Protein AF-A0A925MCA2-F1 (afdb_monomer)

Solvent-accessible surface area (backbone atoms only — not comparable to full-atom values): 8060 Å² total; per-residue (Å²): 139,88,82,87,74,81,83,76,77,87,78,92,49,69,67,60,53,48,52,41,37,67,71,65,62,54,88,79,90,72,65,62,87,83,43,48,66,41,45,75,72,62,70,41,80,86,87,54,85,89,63,80,70,86,78,81,82,88,81,89,85,72,88,84,66,98,76,70,56,69,69,58,51,53,49,54,54,49,48,56,54,69,68,35,96,82,39,75,80,81,77,75,75,91,77,71,93,76,84,85,85,80,82,84,92,78,80,86,79,87,130

Mean predicted aligned error: 12.02 Å

pLDDT: mean 77.66, std 19.09, range [35.09, 96.19]

Secondary structure (DSSP, 8-state):
-----------S-HHHHHHHHHTTS------HHHHHHHHHTTSS----TT--PPP---------SS---HHHHHHHHHHHHHTSTT----PPPTT-TT-------------

Radius of gyration: 19.57 Å; Cα contacts (8 Å, |Δi|>4): 34; chains: 1; bounding box: 50×53×45 Å

Sequence (111 aa):
MVLRLPVAVAGSDLGFLKEMALCGAGITILPRLSVQRELDDGRLVHILPSYVWPSAGLFLLHRGGPFVAPKIRAFLDYLRTALSPNAPARRRPAGSDRASTAGSPFETRDK

Foldseek 3Di:
DDDDDDDQDDDDDQVVVVVCVLVVSDDDDHDCVVCVVCVVVVSDDDDCVVDDDDDDDDDDDDDDDPDDDPVNVVVVVVCCQCVPPPRPDPPPPPDPVPPPDDDDPDDDDDD

Structure (mmCIF, N/CA/C/O backbone):
data_AF-A0A925MCA2-F1
#
_entry.id   AF-A0A925MCA2-F1
#
loop_
_atom_site.group_PDB
_atom_site.id
_atom_site.type_symbol
_atom_site.label_atom_id
_atom_site.label_alt_id
_atom_site.label_comp_id
_atom_site.label_asym_id
_atom_site.label_entity_id
_atom_site.label_seq_id
_atom_site.pdbx_PDB_ins_code
_atom_site.Cartn_x
_atom_site.Cartn_y
_atom_site.Cartn_z
_atom_site.occupancy
_atom_site.B_iso_or_equiv
_atom_site.auth_seq_id
_atom_site.auth_comp_id
_atom_site.auth_asym_id
_atom_site.auth_atom_id
_atom_site.pdbx_PDB_model_num
ATOM 1 N N . MET A 1 1 ? 26.219 -10.546 -1.463 1.00 59.09 1 MET A N 1
ATOM 2 C CA . MET A 1 1 ? 26.484 -9.613 -2.578 1.00 59.09 1 MET A CA 1
ATOM 3 C C . MET A 1 1 ? 25.658 -8.361 -2.336 1.00 59.09 1 MET A C 1
ATOM 5 O O . MET A 1 1 ? 24.447 -8.478 -2.221 1.00 59.09 1 MET A O 1
ATOM 9 N N . VAL A 1 2 ? 26.296 -7.206 -2.144 1.00 66.56 2 VAL A N 1
ATOM 10 C CA . VAL A 1 2 ? 25.606 -5.926 -1.908 1.00 66.56 2 VAL A CA 1
ATOM 11 C C . VAL A 1 2 ? 25.593 -5.165 -3.229 1.00 66.56 2 VAL A C 1
ATOM 13 O O . VAL A 1 2 ? 26.657 -4.909 -3.786 1.00 66.56 2 VAL A O 1
ATOM 16 N N . LEU A 1 3 ? 24.408 -4.835 -3.742 1.00 79.25 3 LEU A N 1
ATOM 17 C CA . LEU A 1 3 ? 24.257 -4.022 -4.947 1.00 79.25 3 LEU A CA 1
ATOM 18 C C . LEU A 1 3 ? 24.068 -2.556 -4.530 1.00 79.25 3 LEU A C 1
ATOM 20 O O . LEU A 1 3 ? 23.110 -2.226 -3.834 1.00 79.25 3 LEU A O 1
ATOM 24 N N . ARG A 1 4 ? 24.988 -1.674 -4.931 1.00 76.12 4 ARG A N 1
ATOM 25 C CA . ARG A 1 4 ? 24.846 -0.219 -4.767 1.00 76.12 4 ARG A CA 1
ATOM 26 C C . ARG A 1 4 ? 24.133 0.338 -5.994 1.00 76.12 4 ARG A C 1
ATOM 28 O O . ARG A 1 4 ? 24.746 0.475 -7.046 1.00 76.12 4 ARG A O 1
ATOM 35 N N . LEU A 1 5 ? 22.849 0.649 -5.851 1.00 79.00 5 LEU A N 1
ATOM 36 C CA . LEU A 1 5 ? 22.085 1.357 -6.876 1.00 79.00 5 LEU A CA 1
ATOM 37 C C . LEU A 1 5 ? 22.166 2.873 -6.620 1.00 79.00 5 LEU A C 1
ATOM 39 O O . LEU A 1 5 ? 22.019 3.289 -5.467 1.00 79.00 5 LEU A O 1
ATOM 43 N N . PRO A 1 6 ? 22.414 3.705 -7.647 1.00 80.75 6 PRO A N 1
ATOM 44 C CA . PRO A 1 6 ? 22.304 5.151 -7.509 1.00 80.75 6 PRO A CA 1
ATOM 45 C C . PRO A 1 6 ? 20.842 5.539 -7.256 1.00 80.75 6 PRO A C 1
ATOM 47 O O . PRO A 1 6 ? 19.925 4.971 -7.851 1.00 80.75 6 PRO A O 1
ATOM 50 N N . VAL A 1 7 ? 20.618 6.513 -6.372 1.00 81.62 7 VAL A N 1
ATOM 51 C CA . VAL A 1 7 ? 19.280 7.079 -6.161 1.00 81.62 7 VAL A CA 1
ATOM 52 C C . VAL A 1 7 ? 18.934 7.918 -7.386 1.00 81.62 7 VAL A C 1
ATOM 54 O O . VAL A 1 7 ? 19.531 8.970 -7.594 1.00 81.62 7 VAL A O 1
ATOM 57 N N . ALA A 1 8 ? 17.990 7.444 -8.197 1.00 85.38 8 ALA A N 1
ATOM 58 C CA . ALA A 1 8 ? 17.530 8.178 -9.374 1.00 85.38 8 ALA A CA 1
ATOM 59 C C . ALA A 1 8 ? 16.629 9.362 -8.990 1.00 85.38 8 ALA A C 1
ATOM 61 O O . ALA A 1 8 ? 16.741 10.442 -9.563 1.00 85.38 8 ALA A O 1
ATOM 62 N N . VAL A 1 9 ? 15.740 9.163 -8.010 1.00 88.25 9 VAL A N 1
ATOM 63 C CA . VAL A 1 9 ? 14.758 10.156 -7.559 1.00 88.25 9 VAL A CA 1
ATOM 64 C C . VAL A 1 9 ? 14.506 9.986 -6.060 1.00 88.25 9 VAL A C 1
ATOM 66 O O . VAL A 1 9 ? 14.454 8.859 -5.567 1.00 88.25 9 VAL A O 1
ATOM 69 N N . ALA A 1 10 ? 14.318 11.093 -5.338 1.00 88.50 10 ALA A N 1
ATOM 70 C CA . ALA A 1 10 ? 13.929 11.100 -3.930 1.00 88.50 10 ALA A CA 1
ATOM 71 C C . ALA A 1 10 ? 12.707 12.004 -3.716 1.00 88.50 10 ALA A C 1
ATOM 73 O O . ALA A 1 10 ? 12.626 13.091 -4.283 1.00 88.50 10 ALA A O 1
ATOM 74 N N . GLY A 1 11 ? 11.763 11.556 -2.889 1.00 88.56 11 GLY A N 1
ATOM 75 C CA . GLY A 1 11 ? 10.553 12.298 -2.543 1.00 88.56 11 GLY A CA 1
ATOM 76 C C . GLY A 1 11 ? 9.843 11.667 -1.348 1.00 88.56 11 GLY A C 1
ATOM 77 O O . GLY A 1 11 ? 10.052 10.492 -1.050 1.00 88.56 11 GLY A O 1
ATOM 78 N N . SER A 1 12 ? 9.030 12.454 -0.645 1.00 88.62 12 SER A N 1
ATOM 79 C CA . SER A 1 12 ? 8.272 12.014 0.537 1.00 88.62 12 SER A CA 1
ATOM 80 C C . SER A 1 12 ? 6.813 11.661 0.236 1.00 88.62 12 SER A C 1
ATOM 82 O O . SER A 1 12 ? 6.137 11.093 1.091 1.00 88.62 12 SER A O 1
ATOM 84 N N . ASP A 1 13 ? 6.327 11.984 -0.963 1.00 93.25 13 ASP A N 1
ATOM 85 C CA . ASP A 1 13 ? 4.962 11.695 -1.387 1.00 93.25 13 ASP A CA 1
ATOM 86 C C . ASP A 1 13 ? 4.873 10.367 -2.153 1.00 93.25 13 ASP A C 1
ATOM 88 O O . ASP A 1 13 ? 5.646 10.092 -3.075 1.00 93.25 13 ASP A O 1
ATOM 92 N N . LEU A 1 14 ? 3.893 9.541 -1.783 1.00 92.56 14 LEU A N 1
ATOM 93 C CA . LEU A 1 14 ? 3.679 8.226 -2.389 1.00 92.56 14 LEU A CA 1
ATOM 94 C C . LEU A 1 14 ? 3.180 8.330 -3.835 1.00 92.56 14 LEU A C 1
ATOM 96 O O . LEU A 1 14 ? 3.538 7.493 -4.662 1.00 92.56 14 LEU A O 1
ATOM 100 N N . GLY A 1 15 ? 2.348 9.332 -4.137 1.00 94.19 15 GLY A N 1
ATOM 101 C CA . GLY A 1 15 ? 1.821 9.562 -5.480 1.00 94.19 15 GLY A CA 1
ATOM 102 C C . GLY A 1 15 ? 2.937 9.931 -6.448 1.00 94.19 15 GLY A C 1
ATOM 103 O O . GLY A 1 15 ? 3.077 9.301 -7.492 1.00 94.19 15 GLY A O 1
ATOM 104 N N . PHE A 1 16 ? 3.795 10.866 -6.047 1.00 95.38 16 PHE A N 1
ATOM 105 C CA . PHE A 1 16 ? 4.993 11.242 -6.784 1.00 95.38 16 PHE A CA 1
ATOM 106 C C . PHE A 1 16 ? 5.889 10.031 -7.069 1.00 95.38 16 PHE A C 1
ATOM 108 O O . PHE A 1 16 ? 6.212 9.763 -8.224 1.00 95.38 16 PHE A O 1
ATOM 115 N N . LEU A 1 17 ? 6.241 9.247 -6.044 1.00 94.88 17 LEU A N 1
ATOM 116 C CA . LEU A 1 17 ? 7.082 8.059 -6.226 1.00 94.88 17 LEU A CA 1
ATOM 117 C C . LEU A 1 17 ? 6.441 7.013 -7.152 1.00 94.88 17 LEU A C 1
ATOM 119 O O . LEU A 1 17 ? 7.155 6.363 -7.918 1.00 94.88 17 LEU A O 1
ATOM 123 N N . LYS A 1 18 ? 5.112 6.859 -7.109 1.00 95.56 18 LYS A N 1
ATOM 124 C CA . LYS A 1 18 ? 4.373 5.985 -8.028 1.00 95.56 18 LYS A CA 1
ATOM 125 C C . LYS A 1 18 ? 4.496 6.460 -9.473 1.00 95.56 18 LYS A C 1
ATOM 127 O O . LYS A 1 18 ? 4.839 5.655 -10.334 1.00 95.56 18 LYS A O 1
ATOM 132 N N . GLU A 1 19 ? 4.241 7.738 -9.739 1.00 95.69 19 GLU A N 1
ATOM 133 C CA . GLU A 1 19 ? 4.341 8.289 -11.095 1.00 95.69 19 GLU A CA 1
ATOM 134 C C . GLU A 1 19 ? 5.768 8.174 -11.641 1.00 95.69 19 GLU A C 1
ATOM 136 O O . GLU A 1 19 ? 5.960 7.769 -12.783 1.00 95.69 19 GLU A O 1
ATOM 141 N N . MET A 1 20 ? 6.789 8.403 -10.812 1.00 95.44 20 MET A N 1
ATOM 142 C CA . MET A 1 20 ? 8.181 8.212 -11.230 1.00 95.44 20 MET A CA 1
ATOM 143 C C . MET A 1 20 ? 8.490 6.754 -11.596 1.00 95.44 20 MET A C 1
ATOM 145 O O . MET A 1 20 ? 9.172 6.505 -12.591 1.00 95.44 20 MET A O 1
ATOM 149 N N . ALA A 1 21 ? 7.958 5.782 -10.848 1.00 94.69 21 ALA A N 1
ATOM 150 C CA . ALA A 1 21 ? 8.087 4.368 -11.201 1.00 94.69 21 ALA A CA 1
ATOM 151 C C . ALA A 1 21 ? 7.356 4.030 -12.512 1.00 94.69 21 ALA A C 1
ATOM 153 O O . ALA A 1 21 ? 7.899 3.311 -13.348 1.00 94.69 21 ALA A O 1
ATOM 154 N N . LEU A 1 22 ? 6.164 4.593 -12.730 1.00 95.69 22 LEU A N 1
ATOM 155 C CA . LEU A 1 22 ? 5.395 4.427 -13.969 1.00 95.69 22 LEU A CA 1
ATOM 156 C C . LEU A 1 22 ? 6.088 5.050 -15.189 1.00 95.69 22 LEU A C 1
ATOM 158 O O . LEU A 1 22 ? 5.974 4.519 -16.290 1.00 95.69 22 LEU A O 1
ATOM 162 N N . CYS A 1 23 ? 6.836 6.137 -14.993 1.00 95.31 23 CYS A N 1
ATOM 163 C CA . CYS A 1 23 ? 7.682 6.756 -16.013 1.00 95.31 23 CYS A CA 1
ATOM 164 C C . CYS A 1 23 ? 8.998 5.996 -16.262 1.00 95.31 23 CYS A C 1
ATOM 166 O O . CYS A 1 23 ? 9.806 6.433 -17.079 1.00 95.31 23 CYS A O 1
ATOM 168 N N . GLY A 1 24 ? 9.249 4.885 -15.562 1.00 92.69 24 GLY A N 1
ATOM 169 C CA . GLY A 1 24 ? 10.464 4.088 -15.728 1.00 92.69 24 GLY A CA 1
ATOM 170 C C . GLY A 1 24 ? 11.706 4.683 -15.060 1.00 92.69 24 GLY A C 1
ATOM 171 O O . GLY A 1 24 ? 12.820 4.280 -15.385 1.00 92.69 24 GLY A O 1
ATOM 172 N N . ALA A 1 25 ? 11.548 5.609 -14.108 1.00 92.19 25 ALA A N 1
ATOM 173 C CA . ALA A 1 25 ? 12.678 6.228 -13.411 1.00 92.19 25 ALA A CA 1
ATOM 174 C C . ALA A 1 25 ? 13.396 5.280 -12.427 1.00 92.19 25 ALA A C 1
ATOM 176 O O . ALA A 1 25 ? 14.434 5.642 -11.875 1.00 92.19 25 ALA A O 1
ATOM 177 N N . GLY A 1 26 ? 12.859 4.077 -12.187 1.00 91.00 26 GLY A N 1
ATOM 178 C CA . GLY A 1 26 ? 13.505 3.041 -11.385 1.00 91.00 26 GLY A CA 1
ATOM 179 C C . GLY A 1 26 ? 12.535 2.198 -10.561 1.00 91.00 26 GLY A C 1
ATOM 180 O O . GLY A 1 26 ? 11.381 1.992 -10.929 1.00 91.00 26 GLY A O 1
ATOM 181 N N . ILE A 1 27 ? 13.037 1.698 -9.431 1.00 92.31 27 ILE A N 1
ATOM 182 C CA . ILE A 1 27 ? 12.325 0.828 -8.488 1.00 92.31 27 ILE A CA 1
ATOM 183 C C . ILE A 1 27 ? 11.962 1.648 -7.250 1.00 92.31 27 ILE A C 1
ATOM 185 O O . ILE A 1 27 ? 12.781 2.423 -6.759 1.00 92.31 27 ILE A O 1
ATOM 189 N N . THR A 1 28 ? 10.762 1.443 -6.711 1.00 92.38 28 THR A N 1
ATOM 190 C CA . THR A 1 28 ? 10.297 2.113 -5.492 1.00 92.38 28 THR A CA 1
ATOM 191 C C . THR A 1 28 ? 9.587 1.142 -4.552 1.00 92.38 28 THR A C 1
ATOM 193 O O . THR A 1 28 ? 9.205 0.038 -4.944 1.00 92.38 28 THR A O 1
ATOM 196 N N . ILE A 1 29 ? 9.411 1.560 -3.302 1.00 90.38 29 ILE A N 1
ATOM 197 C CA . ILE A 1 29 ? 8.701 0.814 -2.265 1.00 90.38 29 ILE A CA 1
ATOM 198 C C . ILE A 1 29 ? 7.434 1.588 -1.944 1.00 90.38 29 ILE A C 1
ATOM 200 O O . ILE A 1 29 ? 7.491 2.727 -1.485 1.00 90.38 29 ILE A O 1
ATOM 204 N N . LEU A 1 30 ? 6.286 0.962 -2.189 1.00 90.31 30 LEU A N 1
ATOM 205 C CA . LEU A 1 30 ? 4.977 1.571 -1.991 1.00 90.31 30 LEU A CA 1
ATOM 206 C C . LEU A 1 30 ? 4.042 0.592 -1.273 1.00 9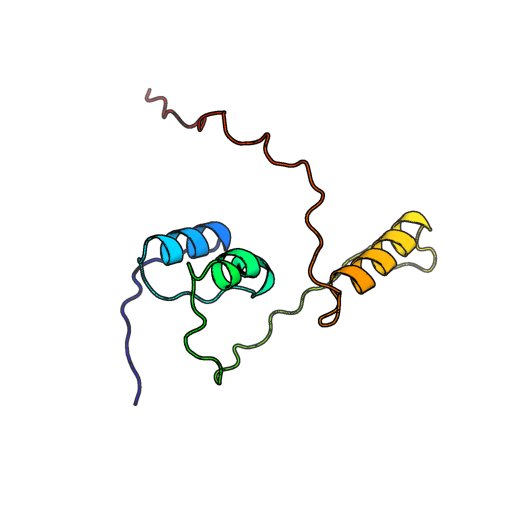0.31 30 LEU A C 1
ATOM 208 O O . LEU A 1 30 ? 4.131 -0.620 -1.502 1.00 90.31 30 LEU A O 1
ATOM 212 N N . PRO A 1 31 ? 3.119 1.082 -0.426 1.00 89.25 31 PRO A N 1
ATOM 213 C CA . PRO A 1 31 ? 2.058 0.249 0.120 1.00 89.25 31 PRO A CA 1
ATOM 214 C C . PRO A 1 31 ? 1.238 -0.385 -1.006 1.00 89.25 31 PRO A C 1
ATOM 216 O O . PRO A 1 31 ? 0.791 0.300 -1.921 1.00 89.25 31 PRO A O 1
ATOM 219 N N . ARG A 1 32 ? 0.962 -1.689 -0.919 1.00 87.31 32 ARG A N 1
ATOM 220 C CA . ARG A 1 32 ? 0.232 -2.412 -1.977 1.00 87.31 32 ARG A CA 1
ATOM 221 C C . ARG A 1 32 ? -1.116 -1.771 -2.331 1.00 87.31 32 ARG A C 1
ATOM 223 O O . ARG A 1 32 ? -1.481 -1.703 -3.499 1.00 87.31 32 ARG A O 1
ATOM 230 N N . LEU A 1 33 ? -1.819 -1.246 -1.328 1.00 85.56 33 LEU A N 1
ATOM 231 C CA . LEU A 1 33 ? -3.099 -0.550 -1.492 1.00 85.56 33 LEU A CA 1
ATOM 232 C C . LEU A 1 33 ? -3.028 0.671 -2.423 1.00 85.56 33 LEU A C 1
ATOM 234 O O . LEU A 1 33 ? -4.034 0.985 -3.051 1.00 85.56 33 LEU A O 1
ATOM 238 N N . SER A 1 34 ? -1.882 1.354 -2.531 1.00 89.44 34 SER A N 1
ATOM 239 C CA . SER A 1 34 ? -1.753 2.550 -3.377 1.00 89.44 34 SER A CA 1
ATOM 240 C C . SER A 1 34 ? -1.423 2.244 -4.839 1.00 89.44 34 SER A C 1
ATOM 242 O O . SER A 1 34 ? -1.515 3.149 -5.666 1.00 89.44 34 SER A O 1
ATOM 244 N N . VAL A 1 35 ? -1.043 1.000 -5.155 1.00 93.19 35 VAL A N 1
ATOM 245 C CA . VAL A 1 35 ? -0.598 0.571 -6.496 1.00 93.19 35 VAL A CA 1
ATOM 246 C C . VAL A 1 35 ? -1.330 -0.663 -7.025 1.00 93.19 35 VAL A C 1
ATOM 248 O O . VAL A 1 35 ? -0.949 -1.211 -8.055 1.00 93.19 35 VAL A O 1
ATOM 251 N N . GLN A 1 36 ? -2.363 -1.142 -6.322 1.00 91.19 36 GLN A N 1
ATOM 252 C CA . GLN A 1 36 ? -3.055 -2.383 -6.683 1.00 91.19 36 GLN A CA 1
ATOM 253 C C . GLN A 1 36 ? -3.590 -2.337 -8.119 1.00 91.19 36 GLN A C 1
ATOM 255 O O . GLN A 1 36 ? -3.434 -3.306 -8.849 1.00 91.19 36 GLN A O 1
ATOM 260 N N . ARG A 1 37 ? -4.122 -1.187 -8.552 1.00 91.44 37 ARG A N 1
ATOM 261 C CA . ARG A 1 37 ? -4.602 -0.997 -9.924 1.00 91.44 37 ARG A CA 1
ATOM 262 C C . ARG A 1 37 ? -3.481 -1.165 -10.945 1.00 91.44 37 ARG A C 1
ATOM 264 O O . ARG A 1 37 ? -3.647 -1.858 -11.934 1.00 91.44 37 ARG A O 1
ATOM 271 N N . GLU A 1 38 ? -2.347 -0.517 -10.725 1.00 95.00 38 GLU A N 1
ATOM 272 C CA . GLU A 1 38 ? -1.219 -0.565 -11.647 1.00 95.00 38 GLU A CA 1
ATOM 273 C C . GLU A 1 38 ? -0.565 -1.953 -11.689 1.00 95.00 38 GLU A C 1
ATOM 275 O O . GLU A 1 38 ? -0.026 -2.328 -12.727 1.00 95.00 38 GLU A O 1
ATOM 280 N N . LEU A 1 39 ? -0.642 -2.718 -10.593 1.00 94.00 39 LEU A N 1
ATOM 281 C CA . LEU A 1 39 ? -0.270 -4.134 -10.566 1.00 94.00 39 LEU A CA 1
ATOM 282 C C . LEU A 1 39 ? -1.258 -4.994 -11.370 1.00 94.00 39 LEU A C 1
ATOM 284 O O . LEU A 1 39 ? -0.820 -5.841 -12.144 1.00 94.00 39 LEU A O 1
ATOM 288 N N . ASP A 1 40 ? -2.565 -4.770 -11.209 1.00 94.06 40 ASP A N 1
ATOM 289 C CA . ASP A 1 40 ? -3.615 -5.504 -11.931 1.00 94.06 40 ASP A CA 1
ATOM 290 C C . ASP A 1 40 ? -3.554 -5.232 -13.444 1.00 94.06 40 ASP A C 1
ATOM 292 O O . ASP A 1 40 ? -3.671 -6.152 -14.251 1.00 94.06 40 ASP A O 1
ATOM 296 N N . ASP A 1 41 ? -3.300 -3.976 -13.825 1.00 94.75 41 ASP A N 1
ATOM 297 C CA . ASP A 1 41 ? -3.148 -3.530 -15.214 1.00 94.75 41 ASP A CA 1
ATOM 298 C C . ASP A 1 41 ? -1.767 -3.906 -15.810 1.00 94.75 41 ASP A C 1
ATOM 300 O O . ASP A 1 41 ? -1.500 -3.626 -16.979 1.00 94.75 41 ASP A O 1
ATOM 304 N N . GLY A 1 42 ? -0.854 -4.487 -15.018 1.00 94.19 42 GLY A N 1
ATOM 305 C CA . GLY A 1 42 ? 0.500 -4.878 -15.443 1.00 94.19 42 GLY A CA 1
ATOM 306 C C . GLY A 1 42 ? 1.464 -3.714 -15.715 1.00 94.19 42 GLY A C 1
ATOM 307 O O . GLY A 1 42 ? 2.558 -3.922 -16.236 1.00 94.19 42 GLY A O 1
ATOM 308 N N . ARG A 1 43 ? 1.081 -2.483 -15.360 1.00 95.88 43 ARG A N 1
ATOM 309 C CA . ARG A 1 43 ? 1.911 -1.272 -15.499 1.00 95.88 43 ARG A CA 1
ATOM 310 C C . ARG A 1 43 ? 3.026 -1.207 -14.458 1.00 95.88 43 ARG A C 1
ATOM 312 O O . ARG A 1 43 ? 4.046 -0.569 -14.693 1.00 95.88 43 ARG A O 1
ATOM 319 N N . LEU A 1 44 ? 2.819 -1.845 -13.309 1.00 96.19 44 LEU A N 1
ATOM 320 C CA . LEU A 1 44 ? 3.834 -2.083 -12.290 1.00 96.19 44 LEU A CA 1
ATOM 321 C C . LEU A 1 44 ? 3.962 -3.583 -12.039 1.00 96.19 44 LEU A C 1
ATOM 323 O O . LEU A 1 44 ? 3.003 -4.339 -12.175 1.00 96.19 44 LEU A O 1
ATOM 327 N N . VAL A 1 45 ? 5.153 -4.007 -11.619 1.00 94.81 45 VAL A N 1
ATOM 328 C CA . VAL A 1 45 ? 5.451 -5.405 -11.292 1.00 94.81 45 VAL A CA 1
ATOM 329 C C . VAL A 1 45 ? 6.119 -5.473 -9.923 1.00 94.81 45 VAL A C 1
ATOM 331 O O . VAL A 1 45 ? 6.971 -4.653 -9.587 1.00 94.81 45 VAL A O 1
ATOM 334 N N . HIS A 1 46 ? 5.739 -6.465 -9.116 1.00 92.50 46 HIS A N 1
ATOM 335 C CA . HIS A 1 46 ? 6.359 -6.715 -7.818 1.00 92.50 46 HIS A CA 1
ATOM 336 C C . HIS A 1 46 ? 7.624 -7.571 -7.979 1.00 92.50 46 HIS A C 1
ATOM 338 O O . HIS A 1 46 ? 7.538 -8.768 -8.242 1.00 92.50 46 HIS A O 1
ATOM 344 N N . ILE A 1 47 ? 8.800 -6.959 -7.820 1.00 90.44 47 ILE A N 1
ATOM 345 C CA . ILE A 1 47 ? 10.075 -7.554 -8.262 1.00 90.44 47 ILE A CA 1
ATOM 346 C C . ILE A 1 47 ? 10.898 -8.285 -7.187 1.00 90.44 47 ILE A C 1
ATOM 348 O O . ILE A 1 47 ? 11.939 -8.849 -7.504 1.00 90.44 47 ILE A O 1
ATOM 352 N N . LEU A 1 48 ? 10.463 -8.324 -5.929 1.00 89.19 48 LEU A N 1
ATOM 353 C CA . LEU A 1 48 ? 11.149 -9.060 -4.856 1.00 89.19 48 LEU A CA 1
ATOM 354 C C . LEU A 1 48 ? 10.123 -9.729 -3.929 1.00 89.19 48 LEU A C 1
ATOM 356 O O . LEU A 1 48 ? 10.040 -9.388 -2.752 1.00 89.19 48 LEU A O 1
ATOM 360 N N . PRO A 1 49 ? 9.324 -10.688 -4.428 1.00 85.44 49 PRO A N 1
ATOM 361 C CA . PRO A 1 49 ? 8.186 -11.224 -3.683 1.00 85.44 49 PRO A CA 1
ATOM 362 C C . PRO A 1 49 ? 8.567 -11.939 -2.382 1.00 85.44 49 PRO A C 1
ATOM 364 O O . PRO A 1 49 ? 7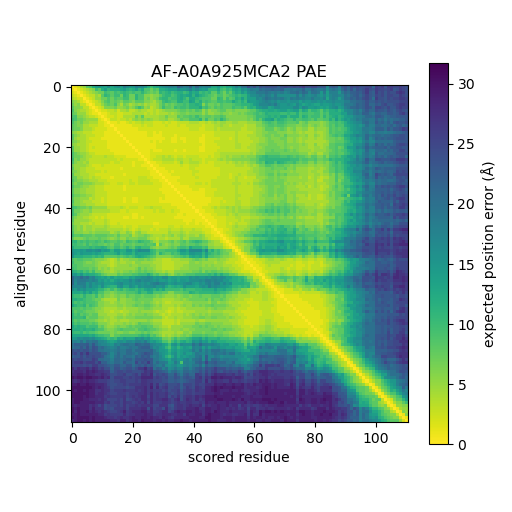.761 -11.991 -1.459 1.00 85.44 49 PRO A O 1
ATOM 367 N N . SER A 1 50 ? 9.788 -12.471 -2.296 1.00 87.19 50 SER A N 1
ATOM 368 C CA . SER A 1 50 ? 10.307 -13.148 -1.102 1.00 87.19 50 SER A CA 1
ATOM 369 C C . SER A 1 50 ? 10.881 -12.190 -0.055 1.00 87.19 50 SER A C 1
ATOM 371 O O . SER A 1 50 ? 11.197 -12.622 1.051 1.00 87.19 50 SER A O 1
ATOM 373 N N . TYR A 1 51 ? 11.053 -10.910 -0.391 1.00 84.88 51 TYR A N 1
ATOM 374 C CA . TYR A 1 51 ? 11.608 -9.918 0.516 1.00 84.88 51 TYR A CA 1
ATOM 375 C C . TYR A 1 51 ? 10.486 -9.118 1.174 1.00 84.88 51 TYR A C 1
ATOM 377 O O . TYR A 1 51 ? 9.724 -8.417 0.511 1.00 84.88 51 TYR A O 1
ATOM 385 N N . VAL A 1 52 ? 10.391 -9.220 2.499 1.00 76.50 52 VAL A N 1
ATOM 386 C CA . VAL A 1 52 ? 9.372 -8.515 3.277 1.00 76.50 52 VAL A CA 1
ATOM 387 C C . VAL A 1 52 ? 9.981 -7.241 3.844 1.00 76.50 52 VAL A C 1
ATOM 389 O O . VAL A 1 52 ? 10.840 -7.286 4.724 1.00 76.50 52 VAL A O 1
ATOM 392 N N . TRP A 1 53 ? 9.520 -6.097 3.343 1.00 80.12 53 TRP A N 1
ATOM 393 C CA . TRP A 1 53 ? 9.813 -4.811 3.968 1.00 80.12 53 TRP A CA 1
ATOM 394 C C . TRP A 1 53 ? 9.108 -4.729 5.331 1.00 80.12 53 TRP A C 1
ATOM 396 O O . TRP A 1 53 ? 7.983 -5.231 5.438 1.00 80.12 53 TRP A O 1
ATOM 406 N N . PRO A 1 54 ? 9.699 -4.093 6.365 1.00 79.69 54 PRO A N 1
ATOM 407 C CA . PRO A 1 54 ? 9.007 -3.861 7.630 1.00 79.69 54 PRO A CA 1
ATOM 408 C C . PRO A 1 54 ? 7.617 -3.269 7.382 1.00 79.69 54 PRO A C 1
ATOM 410 O O . PRO A 1 54 ? 7.481 -2.240 6.716 1.00 79.69 54 PRO A O 1
ATOM 413 N N . SER A 1 55 ? 6.574 -3.951 7.859 1.00 69.50 55 SER A N 1
ATOM 414 C CA . SER A 1 55 ? 5.201 -3.571 7.538 1.00 69.50 55 SER A CA 1
ATOM 415 C C . SER A 1 55 ? 4.867 -2.212 8.151 1.00 69.50 55 SER A C 1
ATOM 417 O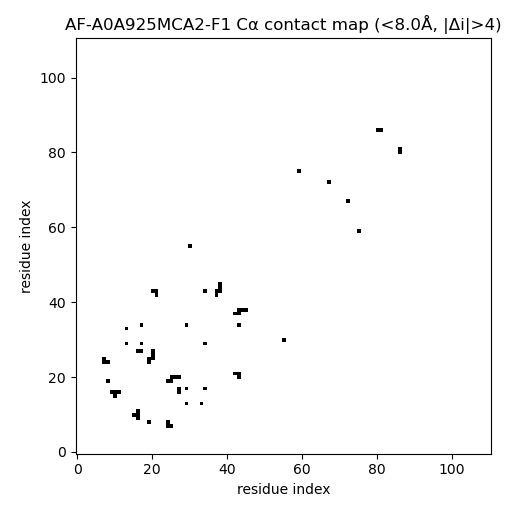 O . SER A 1 55 ? 4.910 -2.056 9.373 1.00 69.50 55 SER A O 1
ATOM 419 N N . ALA A 1 56 ? 4.461 -1.253 7.322 1.00 71.94 56 ALA A N 1
ATOM 420 C CA . ALA A 1 56 ? 3.779 -0.061 7.805 1.00 71.94 56 ALA A CA 1
ATOM 421 C C . ALA A 1 56 ? 2.334 -0.442 8.170 1.00 71.94 56 ALA A C 1
ATOM 423 O O . ALA A 1 56 ? 1.554 -0.839 7.304 1.00 71.94 56 ALA A O 1
ATOM 424 N N . GLY A 1 57 ? 1.983 -0.374 9.456 1.00 78.62 57 GLY A N 1
ATOM 425 C CA . GLY A 1 57 ? 0.614 -0.628 9.906 1.00 78.62 57 GLY A CA 1
ATOM 426 C C . GLY A 1 57 ? -0.337 0.496 9.481 1.00 78.62 57 GLY A C 1
ATOM 427 O O . GLY A 1 57 ? 0.007 1.673 9.587 1.00 78.62 57 GLY A O 1
ATOM 428 N N . LEU A 1 58 ? -1.542 0.141 9.024 1.00 82.38 58 LEU A N 1
ATOM 429 C CA . LEU A 1 58 ? -2.638 1.090 8.815 1.00 82.38 58 LEU A CA 1
ATOM 430 C C . LEU A 1 58 ? -3.509 1.128 10.072 1.00 82.38 58 LEU A C 1
ATOM 432 O O . LEU A 1 58 ? -4.116 0.122 10.440 1.00 82.38 58 LEU A O 1
ATOM 436 N N . PHE A 1 59 ? -3.589 2.290 10.717 1.00 86.00 59 PHE A N 1
ATOM 437 C CA . PHE A 1 59 ? -4.309 2.459 11.977 1.00 86.00 59 PHE A CA 1
ATOM 438 C C . PHE A 1 59 ? -5.504 3.396 11.818 1.00 86.00 59 PHE A C 1
ATOM 440 O O . PHE A 1 59 ? -5.422 4.442 11.177 1.00 86.00 59 PHE A O 1
ATOM 447 N N . LEU A 1 60 ? -6.616 3.027 12.450 1.00 87.50 60 LEU A N 1
ATOM 448 C CA . LEU A 1 60 ? -7.801 3.868 12.581 1.00 87.50 60 LEU A CA 1
ATOM 449 C C . LEU A 1 60 ? -7.729 4.586 13.924 1.00 87.50 60 LEU A C 1
ATOM 451 O O . LEU A 1 60 ? -7.854 3.954 14.971 1.00 87.50 60 LEU A O 1
ATOM 455 N N . LEU A 1 61 ? -7.524 5.901 13.889 1.00 90.38 61 LEU A N 1
ATOM 456 C CA . LEU A 1 61 ? -7.440 6.727 15.088 1.00 90.38 61 LEU A CA 1
ATOM 457 C C . LEU A 1 61 ? -8.742 7.498 15.287 1.00 90.38 61 LEU A C 1
ATOM 459 O O . LEU A 1 61 ? -9.246 8.159 14.381 1.00 90.38 61 LEU A O 1
ATOM 463 N N . HIS A 1 62 ? -9.274 7.429 16.500 1.00 87.06 62 HIS A N 1
ATOM 464 C CA . HIS A 1 62 ? -10.386 8.253 16.949 1.00 87.06 62 HIS A CA 1
ATOM 465 C C . HIS A 1 62 ? -10.132 8.697 18.387 1.00 87.06 62 HIS A C 1
ATOM 467 O O . HIS A 1 62 ? -9.319 8.107 19.101 1.00 87.06 62 HIS A O 1
ATOM 473 N N . ARG A 1 63 ? -10.840 9.738 18.833 1.00 86.31 63 ARG A N 1
ATOM 474 C CA . ARG A 1 63 ? -10.753 10.189 20.224 1.00 86.31 63 ARG A CA 1
ATOM 475 C C . ARG A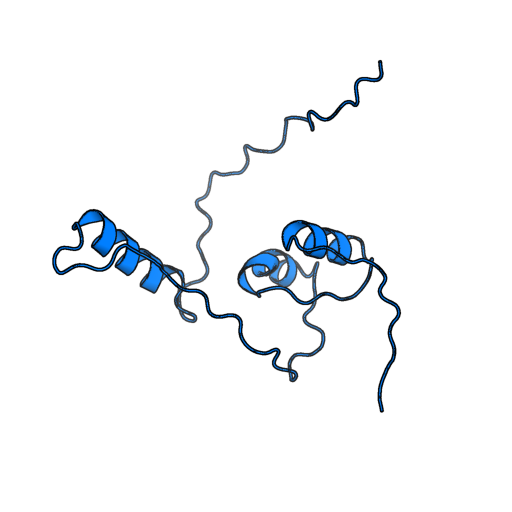 1 63 ? -11.171 9.045 21.156 1.00 86.31 63 ARG A C 1
ATOM 477 O O . ARG A 1 63 ? -12.244 8.467 20.974 1.00 86.31 63 ARG A O 1
ATOM 484 N N . GLY A 1 64 ? -10.314 8.714 22.120 1.00 78.38 64 GLY A N 1
ATOM 485 C CA . GLY A 1 64 ? -10.610 7.724 23.152 1.00 78.38 64 GLY A CA 1
ATOM 486 C C . GLY A 1 64 ? -11.654 8.246 24.139 1.00 78.38 64 GLY A C 1
ATOM 487 O O . GLY A 1 64 ? -11.651 9.427 24.488 1.00 78.38 64 GLY A O 1
ATOM 488 N N . GLY A 1 65 ? -12.560 7.371 24.570 1.00 80.25 65 GLY A N 1
ATOM 489 C CA . GLY A 1 65 ? -13.588 7.674 25.561 1.00 80.25 65 GLY A CA 1
ATOM 490 C C . GLY A 1 65 ? -14.646 6.568 25.636 1.00 80.25 65 GLY A C 1
ATOM 491 O O . GLY A 1 65 ? -14.788 5.801 24.684 1.00 80.25 65 GLY A O 1
ATOM 492 N N . PRO A 1 66 ? -15.400 6.476 26.744 1.00 76.50 66 PRO A N 1
ATOM 493 C CA . PRO A 1 66 ? -16.411 5.432 26.936 1.00 76.50 66 PRO A CA 1
ATOM 494 C C . PRO A 1 66 ? -17.586 5.538 25.949 1.00 76.50 66 PRO A C 1
ATOM 496 O O . PRO A 1 66 ? -18.257 4.545 25.677 1.00 76.50 66 PRO A O 1
ATOM 499 N N . PHE A 1 67 ? -17.816 6.721 25.373 1.00 84.81 67 PHE A N 1
ATOM 500 C CA . PHE A 1 67 ? -18.900 6.974 24.429 1.00 84.81 67 PHE A CA 1
ATOM 501 C C . PHE A 1 67 ? -18.356 7.207 23.017 1.00 84.81 67 PHE A C 1
ATOM 503 O O . PHE A 1 67 ? -17.938 8.310 22.665 1.00 84.81 67 PHE A O 1
ATOM 510 N N . VAL A 1 68 ? -18.396 6.165 22.187 1.00 86.81 68 VAL A N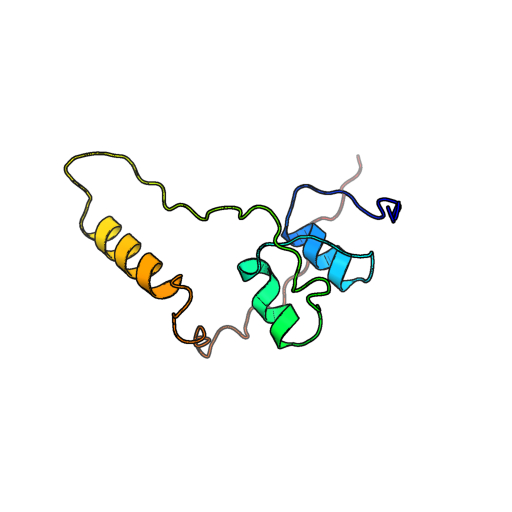 1
ATOM 511 C CA . VAL A 1 68 ? -18.177 6.281 20.739 1.00 86.81 68 VAL A CA 1
ATOM 512 C C . VAL A 1 68 ? -19.527 6.518 20.072 1.00 86.81 68 VAL A C 1
ATOM 514 O O . VAL A 1 68 ? -20.429 5.687 20.183 1.00 86.81 68 VAL A O 1
ATOM 517 N N . ALA A 1 69 ? -19.676 7.645 19.372 1.00 89.81 69 ALA A N 1
ATOM 518 C CA . ALA A 1 69 ? -20.917 7.965 18.670 1.00 89.81 69 ALA A CA 1
ATOM 519 C C . ALA A 1 69 ? -21.302 6.839 17.681 1.00 89.81 69 ALA A C 1
ATOM 521 O O . ALA A 1 69 ? -20.423 6.350 16.961 1.00 89.81 69 ALA A O 1
ATOM 522 N N . PRO A 1 70 ? -22.592 6.458 17.563 1.00 91.31 70 PRO A N 1
ATOM 523 C CA . PRO A 1 70 ? -23.025 5.350 16.704 1.00 91.31 70 PRO A CA 1
ATOM 524 C C . PRO A 1 70 ? -22.541 5.452 15.252 1.00 91.31 70 PRO A C 1
ATOM 526 O O . PRO A 1 70 ? -22.130 4.455 14.665 1.00 91.31 70 PRO A O 1
ATOM 529 N N . LYS A 1 71 ? -22.496 6.668 14.690 1.00 91.19 71 LYS A N 1
ATOM 530 C CA . LYS A 1 71 ? -21.974 6.928 13.338 1.00 91.19 71 LYS A CA 1
ATOM 531 C C . LYS A 1 71 ? -20.489 6.569 13.193 1.00 91.19 71 LYS A C 1
ATOM 533 O O . LYS A 1 71 ? -20.096 6.023 12.167 1.00 91.19 71 LYS A O 1
ATOM 538 N N . ILE A 1 72 ? -19.672 6.855 14.211 1.00 92.56 72 ILE A N 1
ATOM 539 C CA . ILE A 1 72 ? -18.247 6.494 14.219 1.00 92.56 72 ILE A CA 1
ATOM 540 C C . ILE A 1 72 ? -18.102 4.980 14.311 1.00 92.56 72 ILE A C 1
ATOM 542 O O . ILE A 1 72 ? -17.328 4.404 13.558 1.00 92.56 72 ILE A O 1
ATOM 546 N N . ARG A 1 73 ? -18.887 4.324 15.174 1.00 89.44 73 ARG A N 1
ATOM 547 C CA . ARG A 1 73 ? -18.871 2.862 15.296 1.00 89.44 73 ARG A CA 1
ATOM 548 C C . ARG A 1 73 ? -19.230 2.181 13.975 1.00 89.44 73 ARG A C 1
ATOM 550 O O . ARG A 1 73 ? -18.456 1.362 13.496 1.00 89.44 73 ARG A O 1
ATOM 557 N N . ALA A 1 74 ? -20.319 2.612 13.339 1.00 92.88 74 ALA A N 1
ATOM 558 C CA . ALA A 1 74 ? -20.723 2.117 12.026 1.00 92.88 74 ALA A CA 1
ATOM 559 C C . ALA A 1 74 ? -19.627 2.317 10.962 1.00 92.88 74 ALA A C 1
ATOM 561 O O . ALA A 1 74 ? -19.370 1.423 10.160 1.00 92.88 74 ALA A O 1
ATOM 562 N N . PHE A 1 75 ? -18.941 3.464 10.972 1.00 92.50 75 PHE A N 1
ATOM 563 C CA . PHE A 1 75 ? -17.833 3.728 10.054 1.00 92.50 75 PHE A CA 1
ATOM 564 C C . PHE A 1 75 ? -16.613 2.834 10.318 1.00 92.50 75 PHE A C 1
ATOM 566 O O . PHE A 1 75 ? -16.033 2.299 9.375 1.00 92.50 75 PHE A O 1
ATOM 573 N N . LEU A 1 76 ? -16.242 2.632 11.586 1.00 91.00 76 LEU A N 1
ATOM 574 C CA . LEU A 1 76 ? -15.156 1.726 11.970 1.00 91.00 76 LEU A CA 1
ATOM 575 C C . LEU A 1 76 ? -15.457 0.287 11.536 1.00 91.00 76 LEU A C 1
ATOM 577 O O . LEU A 1 76 ? -14.584 -0.375 10.980 1.00 91.00 76 LEU A O 1
ATOM 581 N N . ASP A 1 77 ? -16.686 -0.180 11.745 1.00 90.56 77 ASP A N 1
ATOM 582 C CA . ASP A 1 77 ? -17.106 -1.533 11.372 1.00 90.56 77 ASP A CA 1
ATOM 583 C C . ASP A 1 77 ? -17.132 -1.720 9.847 1.00 90.56 77 ASP A C 1
ATOM 585 O O . ASP A 1 77 ? -16.656 -2.736 9.326 1.00 90.56 77 ASP A O 1
ATOM 589 N N . TYR A 1 78 ? -17.577 -0.696 9.112 1.00 91.62 78 TYR A N 1
ATOM 590 C CA . TYR A 1 78 ? -17.478 -0.669 7.655 1.00 91.62 78 TYR A CA 1
ATOM 591 C C . TYR A 1 78 ? -16.024 -0.764 7.182 1.00 91.62 78 TYR A C 1
ATOM 593 O O . TYR A 1 78 ? -15.706 -1.613 6.351 1.00 91.62 78 TYR A O 1
ATOM 601 N N . LEU A 1 79 ? -15.124 0.069 7.717 1.00 90.06 79 LEU A N 1
ATOM 602 C CA . LEU A 1 79 ? -13.722 0.081 7.297 1.00 90.06 79 LEU A CA 1
ATOM 603 C C . LEU A 1 79 ? -12.997 -1.219 7.639 1.00 90.06 79 LEU A C 1
ATOM 605 O O . LEU A 1 79 ? -12.221 -1.699 6.819 1.00 90.06 79 LEU A O 1
ATOM 609 N N . ARG A 1 80 ? -13.280 -1.829 8.796 1.00 87.25 80 ARG A N 1
ATOM 610 C CA . ARG A 1 80 ? -12.752 -3.158 9.147 1.00 87.25 80 ARG A CA 1
ATOM 611 C C . ARG A 1 80 ? -13.132 -4.204 8.109 1.00 87.25 80 ARG A C 1
ATOM 613 O O . ARG A 1 80 ? -12.288 -4.994 7.702 1.00 87.25 80 ARG A O 1
ATOM 620 N N . THR A 1 81 ? -14.379 -4.178 7.649 1.00 86.62 81 THR A N 1
ATOM 621 C CA . THR A 1 81 ? -14.864 -5.106 6.622 1.00 86.62 81 THR A CA 1
ATOM 622 C C . THR A 1 81 ? -14.240 -4.797 5.260 1.00 86.62 81 THR A C 1
ATOM 624 O O . THR A 1 81 ? -13.741 -5.693 4.588 1.00 86.62 81 THR A O 1
ATOM 627 N N . ALA A 1 82 ? -14.218 -3.524 4.863 1.00 83.31 82 ALA A N 1
ATOM 628 C CA . ALA A 1 82 ? -13.764 -3.090 3.545 1.00 83.31 82 ALA A CA 1
ATOM 629 C C . ALA A 1 82 ? -12.241 -3.176 3.343 1.00 83.31 82 ALA A C 1
ATOM 631 O O . ALA A 1 82 ? -11.789 -3.300 2.208 1.00 83.31 82 ALA A O 1
ATOM 632 N N . LEU A 1 83 ? -11.455 -3.077 4.420 1.00 81.00 83 LEU A N 1
ATOM 633 C CA . LEU A 1 83 ? -9.987 -3.110 4.397 1.00 81.00 83 LEU A CA 1
ATOM 634 C C . LEU A 1 83 ? -9.414 -4.445 4.893 1.00 81.00 83 LEU A C 1
ATOM 636 O O . LEU A 1 83 ? -8.199 -4.574 5.042 1.00 81.00 83 LEU A O 1
ATOM 640 N N . SER A 1 84 ? -10.267 -5.438 5.160 1.00 75.31 84 SER A N 1
ATOM 641 C CA . SER A 1 84 ? -9.807 -6.780 5.507 1.00 75.31 84 SER A CA 1
ATOM 642 C C . SER A 1 8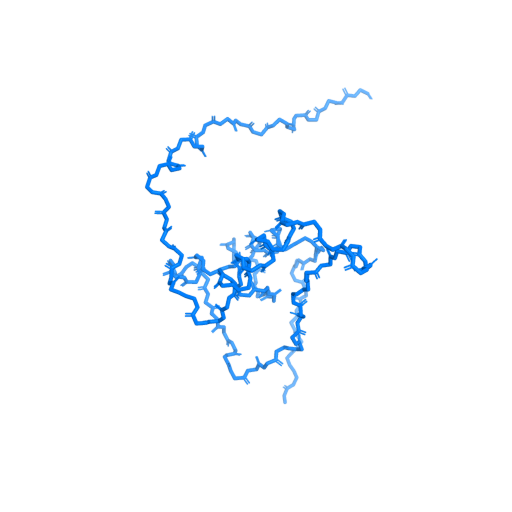4 ? -9.019 -7.394 4.338 1.00 75.31 84 SER A C 1
ATOM 644 O O . SER A 1 84 ? -9.456 -7.273 3.195 1.00 75.31 84 SER A O 1
ATOM 646 N N . PRO A 1 85 ? -7.906 -8.112 4.586 1.00 65.31 85 PRO A N 1
ATOM 647 C CA . PRO A 1 85 ? -7.121 -8.771 3.531 1.00 65.31 85 PRO A CA 1
ATOM 648 C C . PRO A 1 85 ? -7.927 -9.759 2.672 1.00 65.31 85 PRO A C 1
ATOM 650 O O . PRO A 1 85 ? -7.559 -10.028 1.535 1.00 65.31 85 PRO A O 1
ATOM 653 N N . ASN A 1 86 ? -9.036 -10.270 3.219 1.00 57.66 86 ASN A N 1
ATOM 654 C CA . ASN A 1 86 ? -9.966 -11.194 2.567 1.00 57.66 86 ASN A CA 1
ATOM 655 C C . ASN A 1 86 ? -11.248 -10.505 2.064 1.00 57.66 86 ASN A C 1
ATOM 657 O O . ASN A 1 86 ? -12.237 -11.178 1.775 1.00 57.66 86 ASN A O 1
ATOM 661 N N . ALA A 1 87 ? -11.283 -9.170 2.017 1.00 59.81 87 ALA A N 1
ATOM 662 C CA . ALA A 1 87 ? -12.437 -8.450 1.497 1.00 59.81 87 ALA A CA 1
ATOM 663 C C . ALA A 1 87 ? -12.604 -8.751 -0.007 1.00 59.81 87 ALA A C 1
ATOM 665 O O . ALA A 1 87 ? -11.609 -8.767 -0.739 1.00 59.81 87 ALA A O 1
ATOM 666 N N . PRO A 1 88 ? -13.837 -8.988 -0.496 1.00 50.84 88 PRO A N 1
ATOM 667 C CA . PRO A 1 88 ? -14.072 -9.230 -1.915 1.00 50.84 88 PRO A CA 1
ATOM 668 C C . PRO A 1 88 ? -13.552 -8.049 -2.740 1.00 50.84 88 PRO A C 1
ATOM 670 O O . PRO A 1 88 ? -13.736 -6.893 -2.345 1.00 50.84 88 PRO A O 1
ATOM 673 N N . ALA A 1 89 ? -12.904 -8.351 -3.874 1.00 56.75 89 ALA A N 1
ATOM 674 C CA . ALA A 1 89 ? -12.320 -7.365 -4.782 1.00 56.75 89 ALA A CA 1
ATOM 675 C C . ALA A 1 89 ? -13.272 -6.177 -4.953 1.00 56.75 89 ALA A C 1
ATOM 677 O O . ALA A 1 89 ? -14.448 -6.348 -5.287 1.00 56.75 89 ALA A O 1
ATOM 678 N N . ARG A 1 90 ? -12.772 -4.977 -4.640 1.00 59.91 90 ARG A N 1
ATOM 679 C CA . ARG A 1 90 ? -13.574 -3.759 -4.504 1.00 59.91 90 ARG A CA 1
ATOM 680 C C . ARG A 1 90 ? -14.356 -3.526 -5.799 1.00 59.91 90 ARG A C 1
ATOM 682 O O . ARG A 1 90 ? -13.799 -3.064 -6.791 1.00 59.91 90 ARG A O 1
ATOM 689 N N . ARG A 1 91 ? -15.651 -3.865 -5.805 1.00 53.50 91 ARG A N 1
ATOM 690 C CA . ARG A 1 91 ? -16.514 -3.678 -6.977 1.00 53.50 91 ARG A CA 1
ATOM 691 C C . ARG A 1 91 ? -16.558 -2.182 -7.284 1.00 53.50 91 ARG A C 1
ATOM 693 O O . ARG A 1 91 ? -17.002 -1.389 -6.454 1.00 53.50 91 ARG A O 1
ATOM 700 N N . ARG A 1 92 ? -16.058 -1.795 -8.460 1.00 46.50 92 ARG A N 1
ATOM 701 C CA . ARG A 1 92 ? -16.138 -0.420 -8.962 1.00 46.50 92 ARG A CA 1
ATOM 702 C C . ARG A 1 92 ? -17.621 -0.021 -8.996 1.00 46.50 92 ARG A C 1
ATOM 704 O O . ARG A 1 92 ? -18.389 -0.727 -9.652 1.00 46.50 92 ARG A O 1
ATOM 711 N N . PRO A 1 93 ? -18.062 1.061 -8.326 1.00 45.19 93 PRO A N 1
ATOM 712 C CA . PRO A 1 93 ? -19.369 1.619 -8.632 1.00 45.19 93 PRO A CA 1
ATOM 713 C C . PRO A 1 93 ? -19.332 2.055 -10.100 1.00 45.19 93 PRO A C 1
ATOM 715 O O . PRO A 1 93 ? -18.484 2.856 -10.499 1.00 45.19 93 PRO A O 1
ATOM 718 N N . ALA A 1 94 ? -20.185 1.449 -10.924 1.00 45.34 94 ALA A N 1
ATOM 719 C CA . ALA A 1 94 ? -20.311 1.772 -12.337 1.00 45.34 94 ALA A CA 1
ATOM 720 C C . ALA A 1 94 ? -20.824 3.216 -12.463 1.00 45.34 94 ALA A C 1
ATOM 722 O O . ALA A 1 94 ? -22.019 3.456 -12.340 1.00 45.34 94 ALA A O 1
ATOM 723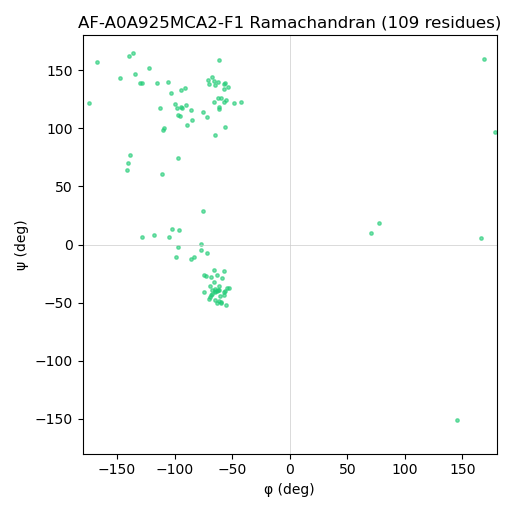 N N . GLY A 1 95 ? -19.922 4.193 -12.609 1.00 49.25 95 GLY A N 1
ATOM 724 C CA . GLY A 1 95 ? -20.339 5.593 -12.739 1.00 49.25 95 GLY A CA 1
ATOM 725 C C . GLY A 1 95 ? -19.288 6.698 -12.588 1.00 49.25 95 GLY A C 1
ATOM 726 O O . GLY A 1 95 ? -19.680 7.858 -12.592 1.00 49.25 95 GLY A O 1
ATOM 727 N N . SER A 1 96 ? -17.985 6.418 -12.458 1.00 51.47 96 SER A N 1
ATOM 728 C CA . SER A 1 96 ? -16.972 7.479 -12.261 1.00 51.47 96 SER A CA 1
ATOM 729 C C . SER A 1 96 ? -16.246 7.957 -13.532 1.00 51.47 96 SER A C 1
ATOM 731 O O . SER A 1 96 ? -15.273 8.697 -13.419 1.00 51.47 96 SER A O 1
ATOM 733 N N . ASP A 1 97 ? -16.709 7.601 -14.735 1.00 51.25 97 ASP A N 1
ATOM 734 C CA . ASP A 1 97 ? -16.081 7.983 -16.021 1.00 51.25 97 ASP A CA 1
ATOM 735 C C . ASP A 1 97 ? -16.334 9.456 -16.441 1.00 51.25 97 ASP A C 1
ATOM 737 O O . ASP A 1 97 ? -16.357 9.779 -17.623 1.00 51.25 97 ASP A O 1
ATOM 741 N N . ARG A 1 98 ? -16.523 10.392 -15.497 1.00 43.03 98 ARG A N 1
ATOM 742 C CA . ARG A 1 98 ? -16.745 11.826 -15.806 1.00 43.03 98 ARG A CA 1
ATOM 743 C C . ARG A 1 98 ? -15.694 12.801 -15.271 1.00 43.03 98 ARG A C 1
ATOM 745 O O . ARG A 1 98 ? -15.876 14.003 -15.407 1.00 43.03 98 ARG A O 1
ATOM 752 N N . ALA A 1 99 ? -14.577 12.327 -14.727 1.00 43.94 99 ALA A N 1
ATOM 753 C CA . ALA A 1 99 ? -13.471 13.199 -14.318 1.00 43.94 99 ALA A CA 1
ATOM 754 C C . ALA A 1 99 ? -12.243 13.010 -15.223 1.00 43.94 99 ALA A C 1
ATOM 756 O 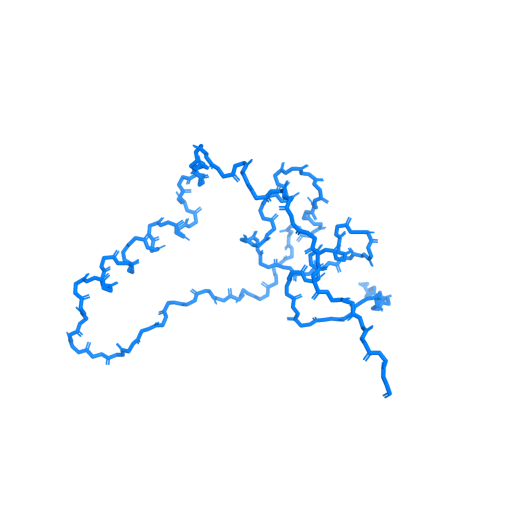O . ALA A 1 99 ? -11.176 12.603 -14.778 1.00 43.94 99 ALA A O 1
ATOM 757 N N . SER A 1 100 ? -12.412 13.290 -16.515 1.00 46.78 100 SER A N 1
ATOM 758 C CA . SER A 1 100 ? -11.307 13.540 -17.442 1.00 46.78 100 SER A CA 1
ATOM 759 C C . SER A 1 100 ? -11.704 14.701 -18.347 1.00 46.78 100 SER A C 1
ATOM 761 O O . SER A 1 100 ? -12.170 14.487 -19.453 1.00 46.78 100 SER A O 1
ATOM 763 N N . THR A 1 101 ? -11.632 15.918 -17.801 1.00 39.19 101 THR A N 1
ATOM 764 C CA . THR A 1 101 ? -11.432 17.196 -18.512 1.00 39.19 101 THR A CA 1
ATOM 765 C C . THR A 1 101 ? -11.460 18.326 -17.482 1.00 39.19 101 THR A C 1
ATOM 767 O O . THR A 1 101 ? -12.537 18.777 -17.102 1.00 39.19 101 THR A O 1
ATOM 770 N N . ALA A 1 102 ? -10.293 18.771 -17.019 1.00 37.25 102 ALA A N 1
ATOM 771 C CA . ALA A 1 102 ? -10.016 20.165 -16.652 1.00 37.25 102 ALA A CA 1
ATOM 772 C C . ALA A 1 102 ? -8.523 20.285 -16.312 1.00 37.25 102 ALA A C 1
ATOM 774 O O . ALA A 1 102 ? -8.013 19.546 -15.472 1.00 37.25 102 ALA A O 1
ATOM 775 N N . GLY A 1 103 ? -7.835 21.165 -17.039 1.00 36.12 103 GLY A N 1
ATOM 776 C CA . GLY A 1 103 ? -6.392 21.374 -16.994 1.00 36.12 103 GLY A CA 1
ATOM 777 C C . GLY A 1 103 ? -5.852 21.833 -15.638 1.00 36.12 103 GLY A C 1
ATOM 778 O O . GLY A 1 103 ? -6.568 22.366 -14.794 1.00 36.12 103 GLY A O 1
ATOM 779 N N . SER A 1 104 ? -4.553 21.602 -15.467 1.00 41.50 104 SER A N 1
ATOM 780 C CA . SER A 1 104 ? -3.753 22.025 -14.318 1.00 41.50 104 SER A CA 1
ATOM 781 C C . SER A 1 104 ? -3.707 23.558 -14.203 1.00 41.50 104 SER A C 1
ATOM 783 O O . SER A 1 104 ? -3.299 24.205 -15.168 1.00 41.50 104 SER A O 1
ATOM 785 N N . PRO A 1 105 ? -4.069 24.163 -13.056 1.00 41.34 105 PRO A N 1
ATOM 786 C CA . PRO A 1 105 ? -3.912 25.591 -12.818 1.00 41.34 105 PRO A CA 1
ATOM 787 C C . PRO A 1 105 ? -2.6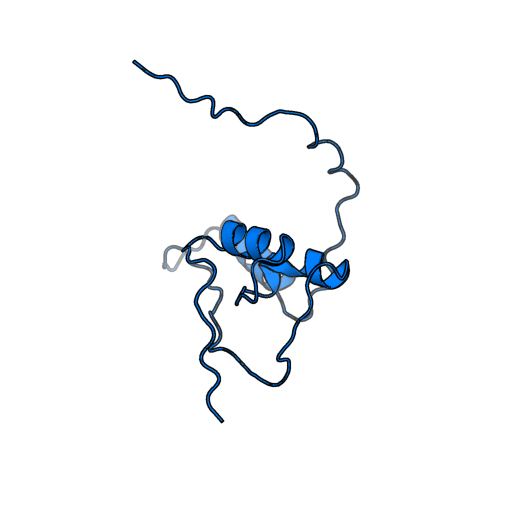20 25.844 -12.031 1.00 41.34 105 PRO A C 1
ATOM 789 O O . PRO A 1 105 ? -2.656 26.112 -10.835 1.00 41.34 105 PRO A O 1
ATOM 792 N N . PHE A 1 106 ? -1.469 25.738 -12.691 1.00 43.12 106 PHE A N 1
ATOM 793 C CA . PHE A 1 106 ? -0.198 26.267 -12.180 1.00 43.12 106 PHE A CA 1
ATOM 794 C C . PHE A 1 106 ? 0.585 26.890 -13.343 1.00 43.12 106 PHE A C 1
ATOM 796 O O . PHE A 1 106 ? 1.587 26.357 -13.808 1.00 43.12 106 PHE A O 1
ATOM 803 N N . GLU A 1 107 ? 0.086 28.026 -13.835 1.00 43.41 107 GLU A N 1
ATOM 804 C CA . GLU A 1 107 ? 0.893 28.985 -14.590 1.00 43.41 107 GLU A CA 1
ATOM 805 C C . GLU A 1 107 ? 1.587 29.925 -13.601 1.00 43.41 107 GLU A C 1
ATOM 807 O O . GLU A 1 107 ? 0.957 30.674 -12.848 1.00 43.41 107 GLU A O 1
ATOM 812 N N . THR A 1 108 ? 2.911 29.836 -13.600 1.00 39.38 108 THR A N 1
ATOM 813 C CA . THR A 1 108 ? 3.860 30.713 -12.922 1.00 39.38 108 THR A CA 1
ATOM 814 C C . THR A 1 108 ? 3.632 32.157 -13.356 1.00 39.38 108 THR A C 1
ATOM 816 O O . THR A 1 108 ? 3.685 32.467 -14.545 1.00 39.38 108 THR A O 1
ATOM 819 N N . ARG A 1 109 ? 3.404 33.060 -12.400 1.00 35.09 109 ARG A N 1
ATOM 820 C CA . ARG A 1 109 ? 3.351 34.497 -12.667 1.00 35.09 109 ARG A CA 1
ATOM 821 C C . ARG A 1 109 ? 4.589 35.154 -12.072 1.00 35.09 109 ARG A C 1
ATOM 823 O O . ARG A 1 109 ? 4.657 35.382 -10.868 1.00 35.09 109 ARG A O 1
ATOM 830 N N . ASP A 1 110 ? 5.548 35.403 -12.956 1.00 37.44 110 ASP A N 1
ATOM 831 C CA . ASP A 1 110 ? 6.661 36.333 -12.780 1.00 37.44 110 ASP A CA 1
ATOM 832 C C . ASP A 1 110 ? 6.139 37.724 -12.391 1.00 37.44 110 ASP A C 1
ATOM 834 O O . ASP A 1 110 ? 5.186 38.236 -12.998 1.00 37.44 110 ASP A O 1
ATOM 838 N N . LYS A 1 111 ? 6.790 38.347 -11.408 1.00 39.22 111 LYS A N 1
ATOM 839 C CA . LYS A 1 111 ? 6.975 39.796 -11.366 1.00 39.22 111 LYS A CA 1
ATOM 840 C C . LYS A 1 111 ? 8.214 40.158 -10.560 1.00 39.22 111 LYS A C 1
ATOM 842 O O . LYS A 1 111 ? 8.373 39.582 -9.462 1.00 39.22 111 LYS A O 1
#